Protein AF-A0A743TMN0-F1 (afdb_monomer_lite)

Radius of gyration: 25.6 Å; chains: 1; bounding box: 58×19×69 Å

Sequence (84 aa):
LLDENIQLQREKDATEAVALALRDDMRDAREQLEEAEKQVEEFTMWIKRLAHSLRNAKPNSKLYGAAMDYLSRKGLISVEDVLR

Secondary structure (DSSP, 8-state):
-HHHHHHHHHHHHHHHHHHHHHHHHHHHHHHHHHHHHHHHHHHHHHHHHHHHHHHHH-TT-THHHHHHHHHHHTTSS-HHHHH-

Foldseek 3Di:
DVVVVVVVVVVVVVVVVVVVVVVVVVVVVVVVVVVVVVVLLVVLVVLQVVLVVCCVVPVPDCSSLVSLVVCCVVVVDPPVSSVD

Organism: Salmonella enterica (NCBI:txid28901)

Structure (mmCIF, N/CA/C/O backbone):
data_AF-A0A743TMN0-F1
#
_entry.id   AF-A0A743TMN0-F1
#
loop_
_atom_site.group_PDB
_atom_site.id
_atom_site.type_symbol
_atom_site.label_atom_id
_atom_site.label_alt_id
_atom_site.label_comp_id
_atom_site.label_asym_id
_atom_site.label_entity_id
_atom_site.label_seq_id
_atom_site.pdbx_PDB_ins_code
_atom_site.Cartn_x
_atom_site.Cartn_y
_atom_site.Cartn_z
_atom_site.occupancy
_atom_site.B_iso_or_equiv
_atom_site.auth_seq_id
_atom_site.auth_comp_id
_atom_site.auth_asym_id
_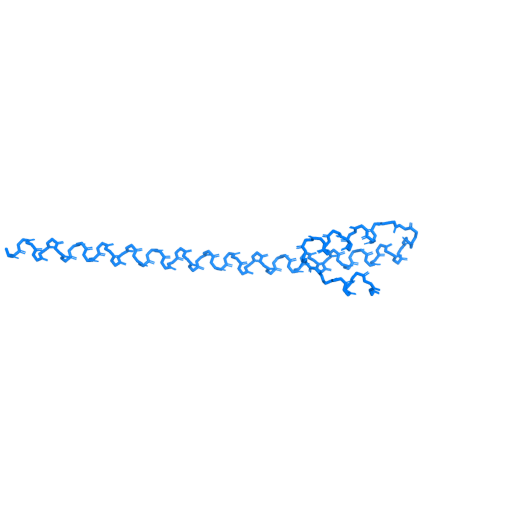atom_site.auth_atom_id
_atom_site.pdbx_PDB_model_num
ATOM 1 N N . LEU A 1 1 ? -34.034 -4.119 40.071 1.00 78.44 1 LEU A N 1
ATOM 2 C CA . LEU A 1 1 ? -33.023 -3.087 40.400 1.00 78.44 1 LEU A CA 1
ATOM 3 C C . LEU A 1 1 ? -31.638 -3.691 40.636 1.00 78.44 1 LEU A C 1
ATOM 5 O O . LEU A 1 1 ? -30.743 -3.337 39.888 1.00 78.44 1 LEU A O 1
ATOM 9 N N . LEU A 1 2 ? -31.430 -4.601 41.605 1.00 87.88 2 LEU A N 1
ATOM 10 C CA . LEU A 1 2 ? -30.098 -5.200 41.836 1.00 87.88 2 LEU A CA 1
ATOM 11 C C . LEU A 1 2 ? -29.633 -6.095 40.668 1.00 87.88 2 LEU A C 1
ATOM 13 O O . LEU A 1 2 ? -28.530 -5.912 40.168 1.00 87.88 2 LEU A O 1
ATOM 17 N N . ASP A 1 3 ? -30.497 -6.999 40.194 1.00 92.62 3 ASP A N 1
ATOM 18 C CA . ASP A 1 3 ? -30.172 -7.924 39.092 1.00 92.62 3 ASP A CA 1
ATOM 19 C C . ASP A 1 3 ? -29.922 -7.203 37.765 1.00 92.62 3 ASP A C 1
ATOM 21 O O . ASP A 1 3 ? -29.023 -7.556 37.011 1.00 92.62 3 ASP A O 1
ATOM 25 N N . GLU A 1 4 ? -30.685 -6.144 37.512 1.00 92.62 4 GLU A N 1
ATOM 26 C CA . GLU A 1 4 ? -30.536 -5.283 36.338 1.00 92.62 4 GLU A CA 1
ATOM 27 C C . GLU A 1 4 ? -29.195 -4.541 36.357 1.00 92.62 4 GLU A C 1
ATOM 29 O O . GLU A 1 4 ? -28.510 -4.476 35.345 1.00 92.62 4 GLU A O 1
ATOM 34 N N . ASN A 1 5 ? -28.758 -4.063 37.524 1.00 92.75 5 ASN A N 1
ATOM 35 C CA . ASN A 1 5 ? -27.462 -3.403 37.670 1.00 92.75 5 ASN A CA 1
ATOM 36 C C . ASN A 1 5 ? -26.290 -4.392 37.488 1.00 92.75 5 ASN A C 1
ATOM 38 O O . ASN A 1 5 ? -25.284 -4.066 36.864 1.00 92.75 5 ASN A O 1
ATOM 42 N N . ILE A 1 6 ? -26.443 -5.634 37.964 1.00 95.75 6 ILE A N 1
ATOM 43 C CA . ILE A 1 6 ? -25.467 -6.713 37.730 1.00 95.75 6 ILE A CA 1
ATOM 44 C C . ILE A 1 6 ? -25.405 -7.078 36.241 1.00 95.75 6 ILE A C 1
ATOM 46 O O . ILE A 1 6 ? -24.315 -7.273 35.701 1.00 95.75 6 ILE A O 1
ATOM 50 N N . GLN A 1 7 ? -26.558 -7.160 35.573 1.00 95.19 7 GLN A N 1
ATOM 51 C CA . GLN A 1 7 ? -26.635 -7.443 34.143 1.00 95.19 7 GLN A CA 1
ATOM 52 C C . GLN A 1 7 ? -25.976 -6.331 33.315 1.00 95.19 7 GLN A C 1
ATOM 54 O O . GLN A 1 7 ? -25.130 -6.622 32.472 1.00 95.19 7 GLN A O 1
ATOM 59 N N . LEU A 1 8 ? -26.282 -5.066 33.615 1.00 96.38 8 LEU A N 1
ATOM 60 C CA . LEU A 1 8 ? -25.691 -3.907 32.943 1.00 96.38 8 LEU A CA 1
ATOM 61 C C . LEU A 1 8 ? -24.171 -3.842 33.121 1.00 96.38 8 LEU A C 1
ATOM 63 O O . LEU A 1 8 ? -23.454 -3.521 32.175 1.00 96.38 8 LEU A O 1
ATOM 67 N N . GLN A 1 9 ? -23.659 -4.186 34.306 1.00 96.38 9 GLN A N 1
ATOM 68 C CA . GLN A 1 9 ? -22.217 -4.220 34.542 1.00 96.38 9 GLN A CA 1
ATOM 69 C C . GLN A 1 9 ? -21.527 -5.292 33.686 1.00 96.38 9 GLN A C 1
ATOM 71 O O . GLN A 1 9 ? -20.496 -5.019 33.082 1.00 96.38 9 GLN A O 1
ATOM 76 N N . ARG A 1 10 ? -22.121 -6.484 33.559 1.00 96.44 10 ARG A N 1
ATOM 77 C CA . ARG A 1 10 ? -21.574 -7.550 32.702 1.00 96.44 10 ARG A CA 1
ATOM 78 C C . ARG A 1 10 ? -21.581 -7.173 31.225 1.00 96.44 10 ARG A C 1
ATOM 80 O O . ARG A 1 10 ? -20.620 -7.465 30.522 1.00 96.44 10 ARG A O 1
ATOM 87 N N . GLU A 1 11 ? -22.649 -6.539 30.751 1.00 97.06 11 GLU A N 1
ATOM 88 C CA . GLU A 1 11 ? -22.745 -6.076 29.362 1.00 97.06 11 GLU A CA 1
ATOM 89 C C . GLU A 1 11 ? -21.731 -4.972 29.060 1.00 97.06 11 GLU A C 1
ATOM 91 O O . GLU A 1 11 ? -21.102 -4.977 27.998 1.00 97.06 11 GLU A O 1
ATOM 96 N N . LYS A 1 12 ? -21.515 -4.063 30.016 1.00 97.56 12 LYS A N 1
ATOM 97 C CA . LYS A 1 12 ? -20.455 -3.061 29.934 1.00 97.56 12 LYS A CA 1
ATOM 98 C C . LYS A 1 12 ? -19.080 -3.725 29.834 1.00 97.56 12 LYS A C 1
ATOM 100 O O . LYS A 1 12 ? -18.341 -3.413 28.905 1.00 97.56 12 LYS A O 1
ATOM 105 N N . ASP A 1 13 ? -18.763 -4.655 30.731 1.00 97.94 13 ASP A N 1
ATOM 106 C CA . ASP A 1 13 ? -17.464 -5.339 30.748 1.00 97.94 13 ASP A CA 1
ATOM 107 C C . ASP A 1 13 ? -17.236 -6.141 29.454 1.00 97.94 13 ASP A C 1
ATOM 109 O O . ASP A 1 13 ? -16.144 -6.128 28.887 1.00 97.94 13 ASP A O 1
ATOM 113 N N . ALA A 1 14 ? -18.283 -6.789 28.929 1.00 97.75 14 ALA A N 1
ATOM 114 C CA . ALA A 1 14 ? -18.226 -7.484 27.645 1.00 97.75 14 ALA A CA 1
ATOM 115 C C . ALA A 1 14 ? -17.972 -6.515 26.481 1.00 97.75 14 ALA A C 1
ATOM 117 O O . ALA A 1 14 ? -17.170 -6.806 25.594 1.00 97.75 14 ALA A O 1
ATOM 118 N N . THR A 1 15 ? -18.612 -5.344 26.494 1.00 97.56 15 THR A N 1
ATOM 119 C CA . THR A 1 15 ? -18.405 -4.315 25.467 1.00 97.56 15 THR A CA 1
ATOM 120 C C . THR A 1 15 ? -16.991 -3.732 25.535 1.00 97.56 15 THR A C 1
ATOM 122 O O . THR A 1 15 ? -16.358 -3.538 24.499 1.00 97.56 15 THR A O 1
ATOM 125 N N . GLU A 1 16 ? -16.461 -3.496 26.738 1.00 98.19 16 GLU A N 1
ATOM 126 C CA . GLU A 1 16 ? -15.080 -3.040 26.936 1.00 98.19 16 GLU A CA 1
ATOM 127 C C . GLU A 1 16 ? -14.067 -4.084 26.455 1.00 98.19 16 GLU A C 1
ATOM 129 O O . GLU A 1 16 ? -13.120 -3.734 25.750 1.00 98.19 16 GLU A O 1
ATOM 134 N N . ALA A 1 17 ? -14.296 -5.367 26.749 1.00 98.25 17 ALA A N 1
ATOM 135 C CA . ALA A 1 17 ? -13.449 -6.453 26.263 1.00 98.25 17 ALA A CA 1
ATOM 136 C C . ALA A 1 17 ? -13.434 -6.531 24.727 1.00 98.25 17 ALA A C 1
ATOM 138 O O . ALA A 1 17 ? -12.369 -6.669 24.125 1.00 98.25 17 ALA A O 1
ATOM 139 N N . VAL A 1 18 ? -14.594 -6.377 24.079 1.00 98.00 18 VAL A N 1
ATOM 140 C CA . VAL A 1 18 ? -14.691 -6.338 22.610 1.00 98.00 18 VAL A CA 1
ATOM 141 C C . VAL A 1 18 ? -13.968 -5.115 22.038 1.00 98.00 18 VAL A C 1
ATOM 143 O O . VAL A 1 18 ? -13.251 -5.233 21.046 1.00 98.00 18 VAL A O 1
ATOM 146 N N . ALA A 1 19 ? -14.107 -3.944 22.662 1.00 98.06 19 ALA A N 1
ATOM 147 C CA . ALA A 1 19 ? -13.427 -2.730 22.215 1.00 98.06 19 ALA A CA 1
ATOM 148 C C . ALA A 1 19 ? -11.895 -2.830 22.336 1.00 98.06 19 ALA A C 1
ATOM 150 O O . ALA A 1 19 ? -11.179 -2.279 21.497 1.00 98.06 19 ALA A O 1
ATOM 151 N N . LEU A 1 20 ? -11.394 -3.525 23.363 1.00 98.12 20 LEU A N 1
ATOM 152 C CA . LEU A 1 20 ? -9.968 -3.814 23.521 1.00 98.12 20 LEU A CA 1
ATOM 153 C C . LEU A 1 20 ? -9.465 -4.761 22.430 1.00 98.12 20 LEU A C 1
ATOM 155 O O . LEU A 1 20 ? -8.508 -4.413 21.745 1.00 98.12 20 LEU A O 1
ATOM 159 N N . ALA A 1 21 ? -10.154 -5.882 22.199 1.00 98.00 21 ALA A N 1
ATOM 160 C CA . ALA A 1 21 ? -9.774 -6.833 21.154 1.00 98.00 21 ALA A CA 1
ATOM 161 C C . ALA A 1 21 ? -9.727 -6.175 19.763 1.00 98.00 21 ALA A C 1
ATOM 163 O O . ALA A 1 21 ? -8.744 -6.308 19.045 1.00 98.00 21 ALA A O 1
ATOM 164 N N . LEU A 1 22 ? -10.735 -5.362 19.422 1.00 98.06 22 LEU A N 1
ATOM 165 C CA . LEU A 1 22 ? -10.750 -4.624 18.154 1.00 98.06 22 LEU A CA 1
ATOM 166 C C . LEU A 1 22 ? -9.599 -3.620 18.034 1.00 98.06 22 LEU A C 1
ATOM 168 O O . LEU A 1 22 ? -9.110 -3.368 16.935 1.00 98.06 22 LEU A O 1
ATOM 172 N N . ARG A 1 23 ? -9.173 -3.005 19.142 1.00 98.00 23 ARG A N 1
ATOM 173 C CA . ARG A 1 23 ? -8.032 -2.084 19.128 1.00 98.00 23 ARG A CA 1
ATOM 174 C C . ARG A 1 23 ? -6.730 -2.825 18.846 1.00 98.00 23 ARG A C 1
ATOM 176 O O . ARG A 1 23 ? -5.909 -2.291 18.102 1.00 98.00 23 ARG A O 1
ATOM 183 N N . ASP A 1 24 ? -6.561 -4.001 19.434 1.00 98.12 24 ASP A N 1
ATOM 184 C CA . ASP A 1 24 ? -5.377 -4.832 19.234 1.00 98.12 24 ASP A CA 1
ATOM 185 C C . ASP A 1 24 ? -5.340 -5.371 17.797 1.00 98.12 24 ASP A C 1
ATOM 187 O O . ASP A 1 24 ? -4.354 -5.145 17.102 1.00 98.12 24 ASP A O 1
ATOM 191 N N . ASP A 1 25 ? -6.455 -5.894 17.275 1.00 98.44 25 ASP A N 1
ATOM 192 C CA . ASP A 1 25 ? -6.555 -6.334 15.874 1.00 98.44 25 ASP A CA 1
ATOM 193 C C . ASP A 1 25 ? -6.220 -5.203 14.887 1.00 98.44 25 ASP A C 1
ATOM 195 O O . ASP A 1 25 ? -5.497 -5.389 13.907 1.00 98.44 25 ASP A O 1
ATOM 199 N N . MET A 1 26 ? -6.724 -3.990 15.146 1.00 98.19 26 MET A N 1
ATOM 200 C CA . MET A 1 26 ? -6.423 -2.819 14.317 1.00 98.19 26 MET A CA 1
ATOM 201 C C . MET A 1 26 ? -4.961 -2.385 14.429 1.00 98.19 26 MET A C 1
ATOM 203 O O . MET A 1 26 ? -4.423 -1.810 13.481 1.00 98.19 26 MET A O 1
ATOM 207 N N . ARG A 1 27 ? -4.313 -2.619 15.572 1.00 98.06 27 ARG A N 1
ATOM 208 C CA . ARG A 1 27 ? -2.886 -2.352 15.749 1.00 98.06 27 ARG A CA 1
ATOM 209 C C . ARG A 1 27 ? -2.055 -3.338 14.940 1.00 98.06 27 ARG A C 1
ATOM 211 O O . ARG A 1 27 ? -1.200 -2.897 14.178 1.00 98.06 27 ARG A O 1
ATOM 218 N N . ASP A 1 28 ? -2.373 -4.621 15.034 1.00 98.12 28 ASP A N 1
ATOM 219 C CA . ASP A 1 28 ? -1.680 -5.684 14.309 1.00 98.12 28 ASP A CA 1
ATOM 220 C C . ASP A 1 28 ? -1.862 -5.530 12.793 1.00 98.12 28 ASP A C 1
ATOM 222 O O . ASP A 1 28 ? -0.916 -5.685 12.021 1.00 98.12 28 ASP A O 1
ATOM 226 N N . ALA A 1 29 ? -3.065 -5.155 12.344 1.00 98.19 29 ALA A N 1
ATOM 227 C CA . ALA A 1 29 ? -3.327 -4.865 10.936 1.00 98.19 29 ALA A CA 1
ATOM 228 C C . ALA A 1 29 ? -2.502 -3.674 10.422 1.00 98.19 29 ALA A C 1
ATOM 230 O O . ALA A 1 29 ? -2.054 -3.680 9.275 1.00 98.19 29 ALA A O 1
ATOM 231 N N . ARG A 1 30 ? -2.285 -2.652 11.261 1.00 98.19 30 ARG A N 1
A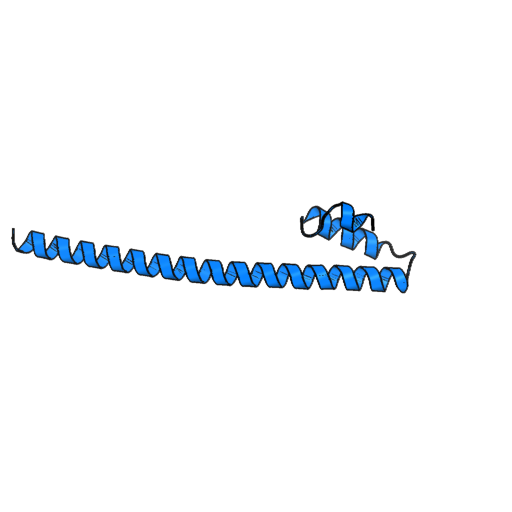TOM 232 C CA . ARG A 1 30 ? -1.441 -1.502 10.909 1.00 98.19 30 ARG A CA 1
ATOM 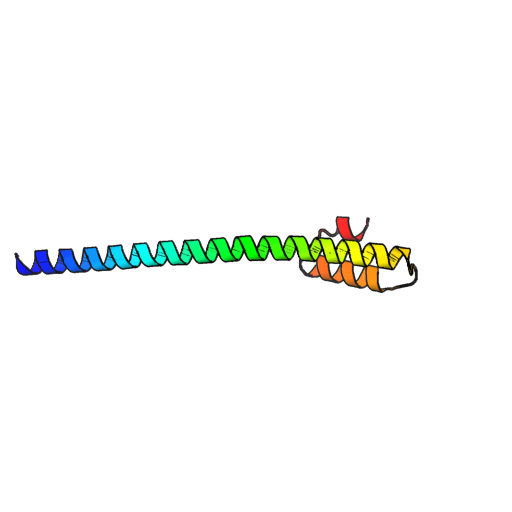233 C C . ARG A 1 30 ? 0.031 -1.875 10.836 1.00 98.19 30 ARG A C 1
ATOM 235 O O . ARG A 1 30 ? 0.687 -1.462 9.891 1.00 98.19 30 ARG A O 1
ATOM 242 N N . GLU A 1 31 ? 0.529 -2.665 11.779 1.00 98.19 31 GLU A N 1
ATOM 243 C CA . GLU A 1 31 ? 1.920 -3.127 11.763 1.00 98.19 31 GLU A CA 1
ATOM 244 C C . GLU A 1 31 ? 2.206 -3.990 10.527 1.00 98.19 31 GLU A C 1
ATOM 246 O O . GLU A 1 31 ? 3.187 -3.759 9.822 1.00 98.19 31 GLU A O 1
ATOM 251 N N . GLN A 1 32 ? 1.292 -4.903 10.184 1.00 98.19 32 GLN A N 1
ATOM 252 C CA . GLN A 1 32 ? 1.403 -5.696 8.958 1.00 98.19 32 GLN A CA 1
ATOM 253 C C . GLN A 1 32 ? 1.354 -4.834 7.691 1.00 98.19 32 GLN A C 1
ATOM 255 O O . GLN A 1 32 ? 2.063 -5.121 6.726 1.00 98.19 32 GLN A O 1
ATOM 260 N N . LEU A 1 33 ? 0.530 -3.780 7.676 1.00 98.19 33 LEU A N 1
ATOM 261 C CA . LEU A 1 33 ? 0.481 -2.844 6.555 1.00 98.19 33 LEU A CA 1
ATOM 262 C C . LEU A 1 33 ? 1.802 -2.077 6.412 1.00 98.19 33 LEU A C 1
ATOM 264 O O . LEU A 1 33 ? 2.343 -2.025 5.312 1.00 98.19 33 LEU A O 1
ATOM 268 N N . GLU A 1 34 ? 2.338 -1.536 7.506 1.00 98.06 34 GLU A N 1
ATOM 269 C CA . GLU A 1 34 ? 3.616 -0.813 7.514 1.00 98.06 34 GLU A CA 1
ATOM 270 C C . GLU A 1 34 ? 4.776 -1.719 7.060 1.00 98.06 34 GLU A C 1
ATOM 272 O O . GLU A 1 34 ? 5.630 -1.307 6.268 1.00 98.06 34 GLU A O 1
ATOM 277 N N . GLU A 1 35 ? 4.792 -2.984 7.491 1.00 98.25 35 GLU A N 1
ATOM 278 C CA . GLU A 1 35 ? 5.793 -3.954 7.043 1.00 98.25 35 GLU A CA 1
ATOM 279 C C . GLU A 1 35 ? 5.646 -4.288 5.550 1.00 98.25 35 GLU A C 1
ATOM 281 O O . GLU A 1 35 ? 6.643 -4.326 4.820 1.00 98.25 35 GLU A O 1
ATOM 286 N N . ALA A 1 36 ? 4.416 -4.475 5.067 1.00 97.50 36 ALA A N 1
ATOM 287 C CA . ALA A 1 36 ? 4.152 -4.719 3.653 1.00 97.50 36 ALA A CA 1
ATOM 288 C C . ALA A 1 36 ? 4.559 -3.522 2.777 1.00 97.50 36 ALA A C 1
ATOM 290 O O . ALA A 1 36 ? 5.174 -3.714 1.726 1.00 97.50 36 ALA A O 1
ATOM 291 N N . GLU A 1 37 ? 4.270 -2.291 3.206 1.00 97.06 37 GLU A N 1
ATOM 292 C CA . GLU A 1 37 ? 4.685 -1.066 2.512 1.00 97.06 37 GLU A CA 1
ATOM 293 C C . GLU A 1 37 ? 6.210 -0.977 2.401 1.00 97.06 37 GLU A C 1
ATOM 295 O O . GLU A 1 37 ? 6.739 -0.740 1.310 1.00 97.06 37 GLU A O 1
ATOM 300 N N . LYS A 1 38 ? 6.926 -1.271 3.492 1.00 97.50 38 LYS A N 1
ATOM 301 C CA . LYS A 1 38 ? 8.392 -1.311 3.494 1.00 97.50 38 LYS A CA 1
ATOM 302 C C . LYS A 1 38 ? 8.939 -2.366 2.530 1.00 97.50 38 LYS A C 1
ATOM 304 O O . LYS A 1 38 ? 9.858 -2.084 1.760 1.0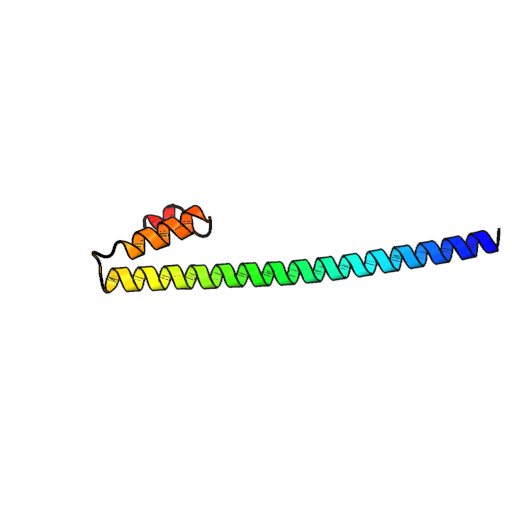0 97.50 38 LYS A O 1
ATOM 309 N N . GLN A 1 39 ? 8.367 -3.571 2.525 1.00 97.75 39 GLN A N 1
ATOM 310 C CA . GLN A 1 39 ? 8.773 -4.621 1.587 1.00 97.75 39 GLN A CA 1
ATOM 311 C C . GLN A 1 39 ? 8.536 -4.195 0.131 1.00 97.75 39 GLN A C 1
ATOM 313 O O . GLN A 1 39 ? 9.393 -4.415 -0.727 1.00 97.75 39 GLN A O 1
ATOM 318 N N . VAL A 1 40 ? 7.401 -3.555 -0.165 1.00 96.44 40 VAL A N 1
ATOM 319 C CA . VAL A 1 40 ? 7.092 -3.033 -1.505 1.00 96.44 40 VAL A CA 1
ATOM 320 C C . VAL A 1 40 ? 8.104 -1.969 -1.938 1.00 96.44 40 VAL A C 1
ATOM 322 O O . VAL A 1 40 ? 8.546 -1.986 -3.093 1.00 96.44 40 VAL A O 1
ATOM 325 N N . GLU A 1 41 ? 8.509 -1.075 -1.036 1.00 95.94 41 GLU A N 1
ATOM 326 C CA . GLU A 1 41 ? 9.536 -0.065 -1.307 1.00 95.94 41 GLU A CA 1
ATOM 327 C C . GLU A 1 41 ? 10.892 -0.716 -1.631 1.00 95.94 41 GLU A C 1
ATOM 329 O O . GLU A 1 41 ? 11.501 -0.416 -2.667 1.00 95.94 41 GLU A O 1
ATOM 334 N N . GLU A 1 42 ? 11.331 -1.671 -0.808 1.00 97.00 42 GLU A N 1
ATOM 335 C CA . GLU A 1 42 ? 12.581 -2.407 -1.014 1.00 97.00 42 GLU A CA 1
ATOM 336 C C . GLU A 1 42 ? 12.573 -3.165 -2.349 1.00 97.00 42 GLU A C 1
ATOM 338 O O . GLU A 1 42 ? 13.492 -3.015 -3.162 1.00 97.00 42 GLU A O 1
ATOM 343 N N . PHE A 1 43 ? 11.508 -3.916 -2.643 1.00 95.62 43 PHE A N 1
ATOM 344 C CA . PHE A 1 43 ? 11.375 -4.619 -3.920 1.00 95.62 43 PHE A CA 1
ATOM 345 C C . PHE A 1 43 ? 11.396 -3.659 -5.110 1.00 95.62 43 PHE A C 1
ATOM 347 O O . PHE A 1 43 ? 12.068 -3.927 -6.112 1.00 95.62 43 PHE A O 1
ATOM 354 N N . THR A 1 44 ? 10.716 -2.518 -5.004 1.00 95.38 44 THR A N 1
ATOM 355 C CA . THR A 1 44 ? 10.718 -1.488 -6.050 1.00 95.38 44 THR A CA 1
ATOM 356 C C . THR A 1 44 ? 12.134 -0.971 -6.306 1.00 95.38 44 THR A C 1
ATOM 358 O O . THR A 1 44 ? 12.555 -0.859 -7.463 1.00 95.38 44 THR A O 1
ATOM 361 N N . MET A 1 45 ? 12.913 -0.723 -5.250 1.00 95.06 45 MET A N 1
ATOM 362 C CA . MET A 1 45 ? 14.311 -0.303 -5.363 1.00 95.06 45 MET A CA 1
ATOM 363 C C . MET A 1 45 ? 15.178 -1.364 -6.056 1.00 95.06 45 MET A C 1
ATOM 365 O O . MET A 1 45 ? 15.996 -1.039 -6.924 1.00 95.06 45 MET A O 1
ATOM 369 N N . TRP A 1 46 ? 14.990 -2.639 -5.714 1.00 95.88 46 TRP A N 1
ATOM 370 C CA . TRP A 1 46 ? 15.744 -3.740 -6.314 1.00 95.88 46 TRP A CA 1
ATOM 371 C C . TRP A 1 46 ? 15.416 -3.911 -7.796 1.00 95.88 46 TRP A C 1
ATOM 373 O O . TRP A 1 46 ? 16.332 -4.079 -8.604 1.00 95.88 46 TRP A O 1
ATOM 383 N N . ILE A 1 47 ? 14.141 -3.791 -8.178 1.00 91.88 47 ILE A N 1
ATOM 384 C CA . ILE A 1 47 ? 13.719 -3.837 -9.582 1.00 91.88 47 ILE A CA 1
ATOM 385 C C . ILE A 1 47 ? 14.339 -2.674 -10.364 1.00 91.88 47 ILE A C 1
ATOM 387 O O . ILE A 1 47 ? 14.904 -2.914 -11.432 1.00 91.88 47 ILE A O 1
ATOM 391 N N . LYS A 1 48 ? 14.318 -1.441 -9.829 1.00 91.06 48 LYS A N 1
ATOM 392 C CA . LYS A 1 48 ? 14.990 -0.283 -10.454 1.00 91.06 48 LYS A CA 1
ATOM 393 C C . LYS A 1 48 ? 16.473 -0.567 -10.696 1.00 91.06 48 LYS A C 1
ATOM 395 O O . LYS A 1 48 ? 16.976 -0.386 -11.808 1.00 91.06 48 LYS A O 1
ATOM 400 N N . ARG A 1 49 ? 17.178 -1.048 -9.666 1.00 92.31 49 ARG A N 1
ATOM 401 C CA . ARG A 1 49 ? 18.614 -1.345 -9.742 1.00 92.31 49 ARG A CA 1
ATOM 402 C C . ARG A 1 49 ? 18.909 -2.439 -10.762 1.00 92.31 49 ARG A C 1
ATOM 404 O O . ARG A 1 49 ? 19.811 -2.275 -11.580 1.00 92.31 49 ARG A O 1
ATOM 411 N N . LEU A 1 50 ? 18.136 -3.522 -10.742 1.00 91.19 50 LEU A N 1
ATOM 412 C CA . LEU A 1 50 ? 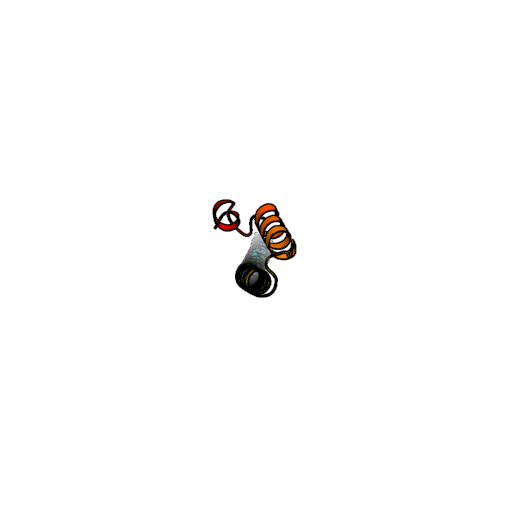18.272 -4.624 -11.688 1.00 91.19 50 LEU A CA 1
ATOM 413 C C . LEU A 1 50 ? 18.026 -4.153 -13.124 1.00 91.19 50 LEU A C 1
ATOM 415 O O . LEU A 1 50 ? 18.842 -4.426 -14.004 1.00 91.19 50 LEU A O 1
ATOM 419 N N . ALA A 1 51 ? 16.943 -3.410 -13.361 1.00 89.94 51 ALA A N 1
ATOM 420 C CA . ALA A 1 51 ? 16.619 -2.858 -14.670 1.00 89.94 51 ALA A CA 1
ATOM 421 C C . ALA A 1 51 ? 17.765 -1.977 -15.190 1.00 89.94 51 ALA A C 1
ATOM 423 O O . ALA A 1 51 ? 18.186 -2.119 -16.340 1.00 89.94 51 ALA A O 1
ATOM 424 N N . HIS A 1 52 ? 18.314 -1.108 -14.339 1.00 90.31 52 HIS A N 1
ATOM 425 C CA . HIS A 1 52 ? 19.432 -0.242 -14.700 1.00 90.31 52 HIS A CA 1
ATOM 426 C C . HIS A 1 52 ? 20.715 -1.036 -15.007 1.00 90.31 52 HIS A C 1
ATOM 428 O O . HIS A 1 52 ? 21.366 -0.804 -16.026 1.00 90.31 52 HIS A O 1
ATOM 434 N N . SER A 1 53 ? 21.061 -2.030 -14.184 1.00 91.31 53 SER A N 1
ATOM 435 C CA . SER A 1 53 ? 22.184 -2.937 -14.459 1.00 91.31 53 SER A CA 1
ATOM 436 C C . SER A 1 53 ? 22.016 -3.672 -15.792 1.00 91.31 53 SER A C 1
ATOM 438 O O . SER A 1 53 ? 22.977 -3.794 -16.552 1.00 91.31 53 SER A O 1
ATOM 440 N N . LEU A 1 54 ? 20.797 -4.110 -16.115 1.00 88.38 54 LEU A N 1
ATOM 441 C CA . LEU A 1 54 ? 20.483 -4.762 -17.387 1.00 88.38 54 LEU A CA 1
ATOM 442 C C . LEU A 1 54 ? 20.601 -3.809 -18.577 1.00 88.38 54 LEU A C 1
ATOM 444 O O . LEU A 1 54 ? 21.120 -4.220 -19.612 1.00 88.38 54 LEU A O 1
ATOM 448 N N . ARG A 1 55 ? 20.172 -2.548 -18.442 1.00 88.62 55 ARG A N 1
ATOM 449 C CA . ARG A 1 55 ? 20.379 -1.513 -19.468 1.00 88.62 55 ARG A CA 1
ATOM 450 C C . ARG A 1 55 ? 21.866 -1.325 -19.761 1.00 88.62 55 ARG A C 1
ATOM 452 O O . ARG A 1 55 ? 22.250 -1.256 -20.923 1.00 88.62 55 ARG A O 1
ATOM 459 N N . ASN A 1 56 ? 22.700 -1.304 -18.725 1.00 89.06 56 ASN A N 1
ATOM 460 C CA . ASN A 1 56 ? 24.143 -1.136 -18.886 1.00 89.06 56 ASN A CA 1
ATOM 461 C C . ASN A 1 56 ? 24.809 -2.365 -19.519 1.00 89.06 56 ASN A C 1
ATOM 463 O O . ASN A 1 56 ? 25.679 -2.217 -20.372 1.00 89.06 56 ASN A O 1
ATOM 467 N N . ALA A 1 57 ? 24.395 -3.577 -19.138 1.00 92.19 57 ALA A N 1
ATOM 468 C CA . ALA A 1 57 ? 24.946 -4.815 -19.690 1.00 92.19 57 ALA A CA 1
ATOM 469 C C . ALA A 1 57 ? 24.435 -5.122 -21.111 1.00 92.19 57 ALA A C 1
ATOM 471 O O . ALA A 1 57 ? 25.155 -5.700 -21.925 1.00 92.19 57 ALA A O 1
ATOM 472 N N . LYS A 1 58 ? 23.182 -4.762 -21.416 1.00 91.00 58 LYS A N 1
ATOM 473 C CA . LYS A 1 58 ? 22.521 -5.022 -22.701 1.00 91.00 58 LYS A CA 1
ATOM 474 C C . LYS A 1 58 ? 21.611 -3.847 -23.098 1.00 91.00 58 LYS A C 1
ATOM 476 O O . LYS A 1 58 ? 20.388 -3.945 -22.963 1.00 91.00 58 LYS A O 1
ATOM 481 N N . PRO A 1 59 ? 22.173 -2.767 -23.665 1.00 84.25 59 PRO A N 1
ATOM 482 C CA . PRO A 1 59 ? 21.432 -1.530 -23.939 1.00 84.25 59 PRO A CA 1
ATOM 483 C C . PRO A 1 59 ? 20.294 -1.678 -24.956 1.00 84.25 59 PRO A C 1
ATOM 485 O O . PRO A 1 59 ? 19.294 -0.977 -24.860 1.00 84.25 59 PRO A O 1
ATOM 488 N N . ASN A 1 60 ? 20.379 -2.646 -25.874 1.00 86.56 60 ASN A N 1
ATOM 489 C CA . ASN A 1 60 ? 19.313 -2.927 -26.848 1.00 86.56 60 ASN A CA 1
ATOM 490 C C . ASN A 1 60 ? 18.144 -3.746 -26.259 1.00 86.56 60 ASN A C 1
ATOM 492 O O . ASN A 1 60 ? 17.228 -4.143 -26.981 1.00 86.56 60 ASN A O 1
ATOM 496 N N . SER A 1 61 ? 18.189 -4.077 -24.966 1.00 86.50 61 SER A N 1
ATOM 497 C CA . SER A 1 61 ? 17.139 -4.840 -24.298 1.00 86.50 61 SER A CA 1
ATOM 498 C C . SER A 1 61 ? 15.923 -3.965 -23.997 1.00 86.50 61 SER A C 1
ATOM 500 O O . SER A 1 61 ? 16.027 -2.955 -23.308 1.00 86.50 61 SER A O 1
ATOM 502 N N . LYS A 1 62 ? 14.732 -4.413 -24.411 1.00 88.69 62 LYS A N 1
ATOM 503 C CA . LYS A 1 62 ? 13.450 -3.773 -24.054 1.00 88.69 62 LYS A CA 1
ATOM 504 C C . LYS A 1 62 ? 13.066 -3.959 -22.579 1.00 88.69 62 LYS A C 1
ATOM 506 O O . LYS A 1 62 ? 12.087 -3.379 -22.121 1.00 88.69 62 LYS A O 1
ATOM 511 N N . LEU A 1 63 ? 1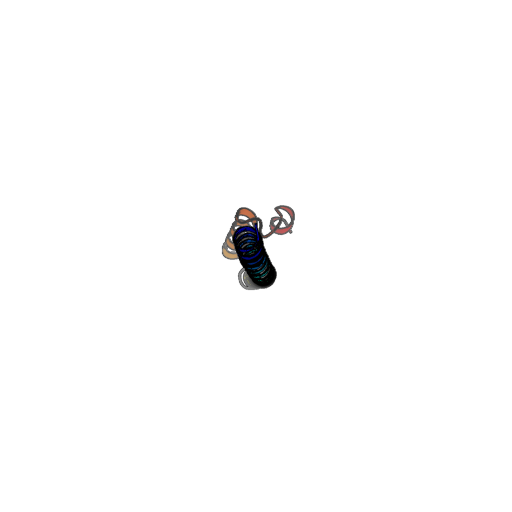3.819 -4.779 -21.843 1.00 88.25 63 LEU A N 1
ATOM 512 C CA . LEU A 1 63 ? 13.486 -5.196 -20.483 1.00 88.25 63 LEU A CA 1
ATOM 513 C C . LEU A 1 63 ? 13.530 -4.043 -19.474 1.00 88.25 63 LEU A C 1
ATOM 515 O O . LEU A 1 63 ? 12.695 -4.007 -18.579 1.00 88.25 63 LEU A O 1
ATOM 519 N N . TYR A 1 64 ? 14.450 -3.087 -19.642 1.00 89.19 64 TYR A N 1
ATOM 520 C CA . TYR A 1 64 ? 14.496 -1.890 -18.796 1.00 89.19 64 TYR A CA 1
ATOM 521 C C . TYR A 1 64 ? 13.198 -1.080 -18.912 1.00 89.19 64 TYR A C 1
ATOM 523 O O . TYR A 1 64 ? 12.530 -0.853 -17.908 1.00 89.19 64 TYR A O 1
ATOM 531 N N . GLY A 1 65 ? 12.799 -0.727 -20.141 1.00 88.81 65 GLY A N 1
ATOM 532 C CA . GLY A 1 65 ? 11.563 0.023 -20.384 1.00 88.81 65 GLY A CA 1
ATOM 533 C C . GLY A 1 65 ? 10.329 -0.728 -19.882 1.00 88.81 65 GLY A C 1
ATOM 534 O O . GLY A 1 65 ? 9.529 -0.168 -19.146 1.00 88.81 65 GLY A O 1
ATOM 535 N N . ALA A 1 66 ? 10.234 -2.032 -20.164 1.00 92.31 66 ALA A N 1
ATOM 536 C CA . ALA A 1 66 ? 9.119 -2.856 -19.692 1.00 92.31 66 ALA A CA 1
ATOM 537 C C . ALA A 1 66 ? 9.010 -2.912 -18.154 1.00 92.31 66 ALA A C 1
ATOM 539 O O . ALA A 1 66 ? 7.899 -2.916 -17.620 1.00 92.31 66 ALA A O 1
ATOM 540 N N . ALA A 1 67 ? 10.144 -2.946 -17.445 1.00 91.56 67 ALA A N 1
ATOM 541 C CA . ALA A 1 67 ? 10.173 -2.924 -15.985 1.00 91.56 67 ALA A CA 1
ATOM 542 C C . ALA A 1 67 ? 9.725 -1.563 -15.426 1.00 91.56 67 ALA A C 1
ATOM 544 O O . ALA A 1 67 ? 8.875 -1.523 -14.537 1.00 91.56 67 ALA A O 1
ATOM 545 N N . MET A 1 68 ? 10.233 -0.456 -15.974 1.00 92.38 68 MET A N 1
ATOM 546 C CA . MET A 1 68 ? 9.848 0.894 -15.541 1.00 92.38 68 MET A CA 1
ATOM 547 C C . MET A 1 68 ? 8.368 1.186 -15.847 1.00 92.38 68 MET A C 1
ATOM 549 O O . MET A 1 68 ? 7.647 1.670 -14.976 1.00 92.38 68 MET A O 1
ATOM 553 N N . ASP A 1 69 ? 7.869 0.776 -17.019 1.00 92.88 69 ASP A N 1
ATOM 554 C CA . ASP A 1 69 ? 6.450 0.882 -17.394 1.00 92.88 69 ASP A CA 1
ATOM 555 C C . ASP A 1 69 ? 5.535 0.085 -16.456 1.00 92.88 69 ASP A C 1
ATOM 557 O O . ASP A 1 69 ? 4.396 0.475 -16.188 1.00 92.88 69 ASP A O 1
ATOM 561 N N . TYR A 1 70 ? 5.983 -1.083 -15.986 1.00 93.75 70 TYR A N 1
ATOM 562 C CA . TYR A 1 70 ? 5.229 -1.869 -15.013 1.00 93.75 70 TYR A CA 1
ATOM 563 C C . TYR A 1 70 ? 5.148 -1.147 -13.666 1.00 93.75 70 TYR A C 1
ATOM 565 O O . TYR A 1 70 ? 4.049 -0.972 -13.140 1.00 93.75 70 TYR A O 1
ATOM 573 N N . LEU A 1 71 ? 6.287 -0.691 -13.138 1.00 94.19 71 LEU A N 1
ATOM 574 C CA . LEU A 1 71 ? 6.341 0.024 -11.864 1.00 94.19 71 LEU A CA 1
ATOM 575 C C . LEU A 1 71 ? 5.492 1.305 -11.899 1.00 94.19 71 LEU A C 1
ATOM 577 O O . LEU A 1 71 ? 4.739 1.566 -10.962 1.00 94.19 71 LEU A O 1
ATOM 581 N N . SER A 1 72 ? 5.549 2.059 -13.001 1.00 94.56 72 SER A N 1
ATOM 582 C CA . SER A 1 72 ? 4.762 3.284 -13.175 1.00 94.56 72 SER A CA 1
ATOM 583 C C . SER A 1 72 ? 3.259 2.997 -13.233 1.00 94.56 72 SER A C 1
ATOM 585 O O . SER A 1 72 ? 2.484 3.618 -12.510 1.00 94.56 72 SER A O 1
ATOM 587 N N . ARG A 1 73 ? 2.829 1.977 -13.994 1.00 95.00 73 ARG A N 1
ATOM 588 C CA . ARG A 1 73 ? 1.412 1.556 -14.046 1.00 95.00 73 ARG A CA 1
ATOM 589 C C . ARG A 1 73 ? 0.870 1.054 -12.711 1.00 95.00 73 ARG A C 1
ATOM 591 O O . ARG A 1 73 ? -0.341 1.068 -12.508 1.00 95.00 73 ARG A O 1
ATOM 598 N N . LYS A 1 74 ? 1.742 0.580 -11.822 1.00 94.25 74 LYS A N 1
ATOM 599 C CA . LYS A 1 74 ? 1.388 0.172 -10.458 1.00 94.25 74 LYS A CA 1
ATOM 600 C C . LYS A 1 74 ? 1.471 1.313 -9.442 1.00 94.25 74 LYS A C 1
ATOM 602 O O . LYS A 1 74 ? 1.181 1.073 -8.279 1.00 94.25 74 LYS A O 1
ATOM 607 N N . GLY A 1 75 ? 1.843 2.524 -9.862 1.00 93.75 75 GLY A N 1
ATOM 608 C CA . GLY A 1 75 ? 2.007 3.674 -8.970 1.00 93.75 75 GLY A CA 1
ATOM 609 C C . GLY A 1 75 ? 3.205 3.557 -8.024 1.00 93.75 75 GLY A C 1
ATOM 610 O O . GLY A 1 75 ? 3.301 4.325 -7.076 1.00 93.75 75 GLY A O 1
ATOM 611 N N . LEU A 1 76 ? 4.116 2.610 -8.271 1.00 94.69 76 LEU A N 1
ATOM 612 C CA . LEU A 1 76 ? 5.289 2.365 -7.424 1.00 94.69 76 LEU A CA 1
ATOM 613 C C . LEU A 1 76 ? 6.418 3.364 -7.696 1.00 94.69 76 LEU A C 1
ATOM 615 O O . LEU A 1 76 ? 7.333 3.511 -6.891 1.00 94.69 76 LEU A O 1
ATOM 619 N N . ILE A 1 77 ? 6.383 4.024 -8.857 1.00 91.62 77 ILE A N 1
ATOM 620 C CA . ILE A 1 77 ? 7.339 5.056 -9.266 1.00 91.62 77 ILE A CA 1
ATOM 621 C C . ILE A 1 77 ? 6.606 6.166 -10.014 1.00 91.62 77 ILE A C 1
ATOM 623 O O . ILE A 1 77 ? 5.565 5.924 -10.634 1.00 91.62 77 ILE A O 1
ATOM 627 N N . SER A 1 78 ? 7.163 7.374 -9.992 1.00 88.69 78 SER A N 1
ATOM 628 C CA . SER A 1 78 ? 6.613 8.494 -10.752 1.00 88.69 78 SER A CA 1
ATOM 629 C C . SER A 1 78 ? 6.896 8.349 -12.251 1.00 88.69 78 SER A C 1
ATOM 631 O O . SER A 1 78 ? 7.791 7.616 -12.668 1.00 88.69 78 SER A O 1
ATOM 633 N N . VAL A 1 79 ? 6.152 9.079 -13.084 1.00 82.31 79 VAL A N 1
ATOM 634 C CA . VAL A 1 79 ? 6.448 9.171 -14.527 1.00 82.31 79 VAL A CA 1
ATOM 635 C C . VAL A 1 79 ? 7.811 9.835 -14.766 1.00 82.31 79 VAL A C 1
ATOM 637 O O . VAL A 1 79 ? 8.528 9.442 -15.680 1.00 82.31 79 VAL A O 1
ATOM 640 N N . GLU A 1 80 ? 8.211 10.777 -13.906 1.00 83.69 80 GLU A N 1
ATOM 641 C CA . GLU A 1 80 ? 9.538 11.410 -13.937 1.00 83.69 80 GLU A CA 1
ATOM 642 C C . GLU A 1 80 ? 10.659 10.368 -13.766 1.00 83.69 80 GLU A C 1
ATOM 644 O O . GLU A 1 80 ? 11.666 10.419 -14.469 1.00 83.69 80 GLU A O 1
ATOM 649 N N . ASP A 1 81 ? 10.465 9.377 -12.885 1.00 81.12 81 ASP A N 1
ATOM 650 C CA . ASP A 1 81 ? 11.426 8.285 -12.674 1.00 81.12 81 ASP A CA 1
ATOM 651 C C . ASP A 1 81 ? 11.602 7.397 -13.914 1.00 81.12 81 ASP A C 1
ATOM 653 O O . ASP A 1 81 ? 12.644 6.767 -14.060 1.00 81.12 81 ASP A O 1
ATOM 657 N N . VAL A 1 82 ? 10.601 7.314 -14.796 1.00 76.81 82 VAL A N 1
ATOM 658 C CA . VAL A 1 82 ? 10.661 6.515 -16.036 1.00 76.81 82 VAL A CA 1
ATOM 659 C C . VAL A 1 82 ? 11.508 7.205 -17.105 1.00 76.81 82 VAL A C 1
ATOM 661 O O . VAL A 1 82 ? 12.119 6.537 -17.938 1.00 76.81 82 VAL A O 1
ATOM 664 N N . LEU A 1 83 ? 11.525 8.539 -17.099 1.00 74.75 83 LEU A N 1
ATOM 665 C CA . LEU A 1 83 ? 12.175 9.355 -18.125 1.00 74.75 83 LEU A CA 1
ATOM 666 C C . LEU A 1 83 ? 13.662 9.632 -17.839 1.00 74.75 83 LEU A C 1
ATOM 668 O O . LEU A 1 83 ? 14.350 10.146 -18.724 1.00 74.75 83 LEU A O 1
ATOM 672 N N . ARG A 1 84 ? 14.149 9.314 -16.632 1.00 68.69 84 ARG A N 1
ATOM 673 C CA . ARG A 1 84 ? 15.515 9.586 -16.152 1.00 68.69 84 ARG A CA 1
ATOM 674 C C . ARG A 1 84 ? 16.423 8.356 -16.250 1.00 68.69 84 ARG A C 1
ATOM 676 O O . ARG A 1 84 ? 17.577 8.531 -16.705 1.00 68.69 84 ARG A O 1
#

pLDDT: mean 93.01, std 5.92, range [68.69, 98.44]